Protein AF-A0A2G2LKH0-F1 (afdb_monomer_lite)

Secondary structure (DSSP, 8-state):
----------------PPPPP----------SS---EEEEETEEEEEE-STT-EEEEEEEETT--EEEEEEEE--TTSEEEEEE---SS-SSEEEEEE-

Radius of gyration: 25.56 Å; chains: 1; bounding box: 53×63×68 Å

Sequence (99 aa):
MGLVIFLSLAGTASAQAPAQPNIHKARAAVHKDIPVMMLAMPGRGILLSAPGEITTITIESNNGVDCGSYLARTDDAGLLEVPVARTPNCPSPRIVIHR

Structure (mmCIF, N/CA/C/O backbone):
data_AF-A0A2G2LKH0-F1
#
_entry.id   AF-A0A2G2LKH0-F1
#
loop_
_atom_site.group_PDB
_atom_site.id
_atom_site.type_symbol
_atom_site.label_atom_id
_atom_site.label_alt_id
_atom_site.label_comp_id
_atom_site.label_asym_id
_atom_site.label_entity_id
_atom_site.label_seq_id
_atom_site.pdbx_PDB_ins_code
_atom_site.Cartn_x
_atom_site.Cartn_y
_atom_site.Cartn_z
_atom_site.occupancy
_atom_site.B_iso_or_equiv
_atom_site.auth_seq_id
_atom_site.auth_comp_id
_atom_site.auth_asym_id
_atom_site.auth_atom_id
_atom_site.pdbx_PDB_model_num
ATOM 1 N N . MET A 1 1 ? -36.915 -55.626 -47.984 1.00 41.44 1 MET A N 1
ATOM 2 C CA . MET A 1 1 ? -35.727 -54.744 -48.050 1.00 41.44 1 MET A CA 1
ATOM 3 C C . MET A 1 1 ? -36.186 -53.349 -47.646 1.00 41.44 1 MET A C 1
ATOM 5 O O . MET A 1 1 ? -37.076 -52.855 -48.309 1.00 41.44 1 MET A O 1
ATOM 9 N N . GLY A 1 2 ? -35.761 -52.675 -46.584 1.00 43.34 2 GLY A N 1
ATOM 10 C CA . GLY A 1 2 ? -34.945 -52.988 -45.414 1.00 43.34 2 GLY A CA 1
ATOM 11 C C . GLY A 1 2 ? -35.378 -52.011 -44.304 1.00 43.34 2 GLY A C 1
ATOM 12 O O . GLY A 1 2 ? -35.775 -50.886 -44.595 1.00 43.34 2 GLY A O 1
ATOM 13 N N . LEU A 1 3 ? -35.391 -52.472 -43.054 1.00 43.38 3 LEU A N 1
ATOM 14 C CA . LEU A 1 3 ? -35.808 -51.708 -41.875 1.00 43.38 3 LEU A CA 1
ATOM 15 C C . LEU A 1 3 ? -34.651 -50.793 -41.435 1.00 43.38 3 LEU A C 1
ATOM 17 O O . LEU A 1 3 ? -33.577 -51.294 -41.110 1.00 43.38 3 LEU A O 1
ATOM 21 N N . VAL A 1 4 ? -34.852 -49.473 -41.431 1.00 47.94 4 VAL A N 1
ATOM 22 C CA . VAL A 1 4 ? -33.852 -48.497 -40.959 1.00 47.94 4 VAL A CA 1
ATOM 23 C C . VAL A 1 4 ? -34.131 -48.179 -39.492 1.00 47.94 4 VAL A C 1
ATOM 25 O O . VAL A 1 4 ? -35.152 -47.580 -39.164 1.00 47.94 4 VAL A O 1
ATOM 28 N N . ILE A 1 5 ? -33.226 -48.597 -38.608 1.00 57.38 5 ILE A N 1
ATOM 29 C CA . ILE A 1 5 ? -33.264 -48.284 -37.177 1.00 57.38 5 ILE A CA 1
ATOM 30 C C . ILE A 1 5 ? -32.427 -47.020 -36.959 1.00 57.38 5 ILE A C 1
ATOM 32 O O . ILE A 1 5 ? -31.209 -47.044 -37.125 1.00 57.38 5 ILE A O 1
ATOM 36 N N . PHE A 1 6 ? -33.071 -45.917 -36.579 1.00 51.22 6 PHE A N 1
ATOM 37 C CA . PHE A 1 6 ? -32.385 -44.721 -36.091 1.00 51.22 6 PHE A CA 1
ATOM 38 C C . PHE A 1 6 ? -32.094 -44.888 -34.592 1.00 51.22 6 PHE A C 1
ATOM 40 O O . PHE A 1 6 ? -33.001 -44.790 -33.767 1.00 51.22 6 PHE A O 1
ATOM 47 N N . LEU A 1 7 ? -30.833 -45.154 -34.232 1.00 55.09 7 LEU A N 1
ATOM 48 C CA . LEU A 1 7 ? -30.359 -45.036 -32.850 1.00 55.09 7 LEU A CA 1
ATOM 49 C C . LEU A 1 7 ? -30.007 -43.571 -32.562 1.00 55.09 7 LEU A C 1
ATOM 51 O O . LEU A 1 7 ? -28.976 -43.072 -33.009 1.00 55.09 7 LEU A O 1
ATOM 55 N N . SER A 1 8 ? -30.848 -42.889 -31.788 1.00 55.44 8 SER A N 1
ATOM 56 C CA . SER A 1 8 ? -30.530 -41.575 -31.226 1.00 55.44 8 SER A CA 1
ATOM 57 C C . SER A 1 8 ? -29.576 -41.738 -30.039 1.00 55.44 8 SER A C 1
ATOM 59 O O . SER A 1 8 ? -29.986 -42.186 -28.968 1.00 55.44 8 SER A O 1
ATOM 61 N N . LEU A 1 9 ? -28.301 -41.372 -30.213 1.00 57.69 9 LEU A N 1
ATOM 62 C CA . LEU A 1 9 ? -27.364 -41.204 -29.100 1.00 57.69 9 LEU A CA 1
ATOM 63 C C . LEU A 1 9 ? -27.785 -39.984 -28.268 1.00 57.69 9 LEU A C 1
ATOM 65 O O . LEU A 1 9 ? -27.548 -38.840 -28.654 1.00 57.69 9 LEU A O 1
ATOM 69 N N . ALA A 1 10 ? -28.385 -40.225 -27.105 1.00 52.56 10 ALA A N 1
ATOM 70 C CA . ALA A 1 10 ? -28.550 -39.211 -26.072 1.00 52.56 10 ALA A CA 1
ATOM 71 C C . ALA A 1 10 ? -27.200 -38.998 -25.365 1.00 52.56 10 ALA A C 1
ATOM 73 O O . ALA A 1 10 ? -26.885 -39.650 -24.373 1.00 52.56 10 ALA A O 1
ATOM 74 N N . GLY A 1 11 ? -26.372 -38.109 -25.913 1.00 51.19 11 GLY A N 1
ATOM 75 C CA . GLY A 1 11 ? -25.175 -37.623 -25.236 1.00 51.19 11 GLY A CA 1
ATOM 76 C C . GLY A 1 11 ? -25.566 -36.648 -24.131 1.00 51.19 11 GLY A C 1
ATOM 77 O O . GLY A 1 11 ? -25.875 -35.491 -24.404 1.00 51.19 11 GLY A O 1
ATOM 78 N N . THR A 1 12 ? -25.553 -37.092 -22.876 1.00 55.59 12 THR A N 1
ATOM 79 C CA . THR A 1 12 ? -25.596 -36.187 -21.724 1.00 55.59 12 THR A CA 1
ATOM 80 C C . THR A 1 12 ? -24.247 -35.482 -21.628 1.00 55.59 12 THR A C 1
ATOM 82 O O . THR A 1 12 ? -23.285 -36.026 -21.087 1.00 55.59 12 THR A O 1
ATOM 85 N N . ALA A 1 13 ? -24.159 -34.281 -22.195 1.00 56.44 13 ALA A N 1
ATOM 86 C CA . ALA A 1 13 ? -23.051 -33.376 -21.943 1.00 56.44 13 ALA A CA 1
ATOM 87 C C . ALA A 1 13 ? -23.128 -32.926 -20.478 1.00 56.44 13 ALA A C 1
ATOM 89 O O . ALA A 1 13 ? -23.921 -32.057 -20.118 1.00 56.44 13 ALA A O 1
ATOM 90 N N . SER A 1 14 ? -22.329 -33.556 -19.620 1.00 54.06 14 SER A N 1
ATOM 91 C CA . SER A 1 14 ? -22.111 -33.116 -18.246 1.00 54.06 14 SER A CA 1
ATOM 92 C C . SER A 1 14 ? -21.411 -31.759 -18.292 1.00 54.06 14 SER A C 1
ATOM 94 O O . SER A 1 14 ? -20.196 -31.679 -18.466 1.00 54.06 14 SER A O 1
ATOM 96 N N . ALA A 1 15 ? -22.182 -30.678 -18.197 1.00 54.03 15 ALA A N 1
ATOM 97 C CA . ALA A 1 15 ? -21.642 -29.342 -18.010 1.00 54.03 15 ALA A CA 1
ATOM 98 C C . ALA A 1 15 ? -20.905 -29.312 -16.662 1.00 54.03 15 ALA A C 1
ATOM 100 O O . ALA A 1 15 ? -21.522 -29.301 -15.598 1.00 54.03 15 ALA A O 1
ATOM 101 N N . GLN A 1 16 ? -19.574 -29.363 -16.720 1.00 55.03 16 GLN A N 1
ATOM 102 C CA . GLN A 1 16 ? -18.687 -29.209 -15.574 1.00 55.03 16 GLN A CA 1
ATOM 103 C C . GLN A 1 16 ? -18.953 -27.825 -14.961 1.00 55.03 16 GLN A C 1
ATOM 105 O O . GLN A 1 16 ? -18.635 -26.802 -15.569 1.00 55.03 16 GLN A O 1
ATOM 110 N N . ALA A 1 17 ? -19.595 -27.784 -13.792 1.00 60.50 17 ALA A N 1
ATOM 111 C CA . ALA A 1 17 ? -19.877 -26.534 -13.098 1.00 60.50 17 ALA A CA 1
ATOM 112 C C . ALA A 1 17 ? -18.562 -25.772 -12.822 1.00 60.50 17 ALA A C 1
ATOM 114 O O . ALA A 1 17 ? -17.562 -26.405 -12.465 1.00 60.50 17 ALA A O 1
ATOM 115 N N . PRO A 1 18 ? -18.533 -24.436 -12.986 1.00 61.25 18 PRO A N 1
ATOM 116 C CA . PRO A 1 18 ? -17.340 -23.647 -12.708 1.00 61.25 18 PRO A CA 1
ATOM 117 C C . PRO A 1 18 ? -16.929 -23.833 -11.244 1.00 61.25 18 PRO A C 1
ATOM 119 O O . PRO A 1 18 ? -17.766 -23.771 -10.340 1.00 61.25 18 PRO A O 1
ATOM 122 N N . ALA A 1 19 ? -15.639 -24.088 -11.021 1.00 66.69 19 ALA A N 1
ATOM 123 C CA . ALA A 1 19 ? -15.074 -24.262 -9.689 1.00 66.69 19 ALA A CA 1
ATOM 124 C C . ALA A 1 19 ? -15.429 -23.055 -8.808 1.00 66.69 19 ALA A C 1
ATOM 126 O O . ALA A 1 19 ? -15.187 -21.907 -9.188 1.00 66.69 19 ALA A O 1
ATOM 127 N N . GLN A 1 20 ? -16.029 -23.313 -7.644 1.00 63.75 20 GLN A N 1
ATOM 128 C CA . GLN A 1 20 ? -16.355 -22.256 -6.692 1.00 63.75 20 GLN A CA 1
ATOM 129 C C . GLN A 1 20 ? -15.073 -21.522 -6.265 1.00 63.75 20 GLN A C 1
ATOM 131 O O . GLN A 1 20 ? -14.055 -22.173 -6.013 1.00 63.75 20 GLN A O 1
ATOM 136 N N . PRO A 1 21 ? -15.095 -20.180 -6.164 1.00 54.12 21 PRO A N 1
ATOM 137 C CA . PRO A 1 21 ? -13.951 -19.433 -5.665 1.00 54.12 21 PRO A CA 1
ATOM 138 C C . PRO A 1 21 ? -13.655 -19.860 -4.223 1.00 54.12 21 PRO A C 1
ATOM 140 O O . PRO A 1 21 ? -14.530 -19.810 -3.358 1.00 54.12 21 PRO A O 1
ATOM 143 N N . ASN A 1 22 ? -12.415 -20.274 -3.957 1.00 62.97 22 ASN A N 1
ATOM 144 C CA . ASN A 1 22 ? -11.946 -20.540 -2.599 1.00 62.97 22 ASN A CA 1
ATOM 145 C C . ASN A 1 22 ? -11.826 -19.209 -1.842 1.00 62.97 22 ASN A C 1
ATOM 147 O O . ASN A 1 22 ? -10.842 -18.483 -1.976 1.00 62.97 22 ASN A O 1
ATOM 151 N N . ILE A 1 23 ? -12.855 -18.868 -1.065 1.00 55.16 23 ILE A N 1
ATOM 152 C CA . ILE A 1 23 ? -12.861 -17.679 -0.208 1.00 55.16 23 ILE A CA 1
ATOM 153 C C . ILE A 1 23 ? -12.261 -18.063 1.146 1.00 55.16 23 ILE A C 1
ATOM 155 O O . ILE A 1 23 ? -12.938 -18.624 2.009 1.00 55.16 23 ILE A O 1
ATOM 159 N N . HIS A 1 24 ? -10.990 -17.727 1.354 1.00 52.25 24 HIS A N 1
ATOM 160 C CA . HIS A 1 24 ? -10.343 -17.855 2.657 1.00 52.25 24 HIS A CA 1
ATOM 161 C C . HIS A 1 24 ? -10.738 -16.666 3.541 1.00 52.25 24 HIS A C 1
ATOM 163 O O . HIS A 1 24 ? -10.266 -15.548 3.349 1.00 52.25 24 HIS A O 1
ATOM 169 N N . LYS A 1 25 ? -11.628 -16.892 4.513 1.00 43.59 25 LYS A N 1
ATOM 170 C CA . LYS A 1 25 ? -11.986 -15.881 5.517 1.00 43.59 25 LYS A CA 1
ATOM 171 C C . LYS A 1 25 ? -11.004 -15.959 6.685 1.00 43.59 25 LYS A C 1
ATOM 173 O O . LYS A 1 25 ? -11.130 -16.836 7.535 1.00 43.59 25 LYS A O 1
ATOM 178 N N . ALA A 1 26 ? -10.039 -15.047 6.731 1.00 45.53 26 ALA A N 1
ATOM 179 C CA . ALA A 1 26 ? -9.201 -14.853 7.909 1.00 45.53 26 ALA A CA 1
ATOM 180 C C . ALA A 1 26 ? -9.947 -13.974 8.927 1.00 45.53 26 ALA A C 1
ATOM 182 O O . ALA A 1 26 ? -10.448 -12.906 8.582 1.00 45.53 26 ALA A O 1
ATOM 183 N N . ARG A 1 27 ? -10.041 -14.425 10.181 1.00 42.59 27 ARG A N 1
ATOM 184 C CA . ARG A 1 27 ? -10.531 -13.621 11.310 1.00 42.59 27 ARG A CA 1
ATOM 185 C C . ARG A 1 27 ? -9.370 -13.449 12.281 1.00 42.59 27 ARG A C 1
ATOM 187 O O . ARG A 1 27 ? -8.956 -14.423 12.901 1.00 42.59 27 ARG A O 1
ATOM 194 N N . ALA A 1 28 ? -8.847 -12.233 12.393 1.00 48.69 28 ALA A N 1
ATOM 195 C CA . ALA A 1 28 ? -7.837 -11.878 13.384 1.00 48.69 28 ALA A CA 1
ATOM 196 C C . ALA A 1 28 ? -8.462 -10.926 14.410 1.00 48.69 28 ALA A C 1
ATOM 198 O O . ALA A 1 28 ? -9.145 -9.974 14.038 1.00 48.69 28 ALA A O 1
ATOM 199 N N . ALA A 1 29 ? -8.263 -11.202 15.700 1.00 47.81 29 ALA A N 1
ATOM 200 C CA . ALA A 1 29 ? -8.555 -10.245 16.761 1.00 47.81 29 ALA A CA 1
ATOM 201 C C . ALA A 1 29 ? -7.394 -9.241 16.832 1.00 47.81 29 ALA A C 1
ATOM 203 O O . ALA A 1 29 ? -6.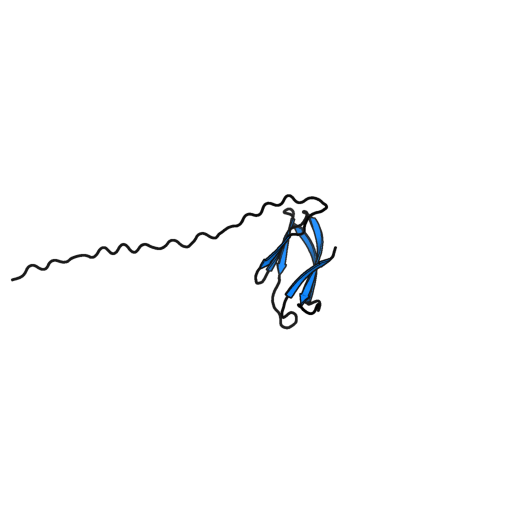235 -9.629 16.954 1.00 47.81 29 ALA A O 1
ATOM 204 N N . VAL A 1 30 ? -7.717 -7.959 16.697 1.00 48.28 30 VAL A N 1
ATOM 205 C CA . VAL A 1 30 ? -6.776 -6.862 16.446 1.00 48.28 30 VAL A CA 1
ATOM 206 C C . VAL A 1 30 ? -6.669 -6.032 17.741 1.00 48.28 30 VAL A C 1
ATOM 208 O O . VAL A 1 30 ? -7.583 -5.292 18.092 1.00 48.28 30 VAL A O 1
ATOM 211 N N . HIS A 1 31 ? -5.591 -6.224 18.515 1.00 48.06 31 HIS A N 1
ATOM 212 C CA . HIS A 1 31 ? -5.277 -5.533 19.788 1.00 48.06 31 HIS A CA 1
ATOM 213 C C . HIS A 1 31 ? -4.169 -4.500 19.628 1.00 48.06 31 HIS A C 1
ATOM 215 O O . HIS A 1 31 ? -3.257 -4.828 18.908 1.00 48.06 31 HIS A O 1
ATOM 221 N N . LYS A 1 32 ? -4.175 -3.360 20.348 1.00 46.94 32 LYS A N 1
ATOM 222 C CA . LYS A 1 32 ? -3.267 -2.176 20.238 1.00 46.94 32 LYS A CA 1
ATOM 223 C C . LYS A 1 32 ? -1.752 -2.442 20.021 1.00 46.94 32 LYS A C 1
ATOM 225 O O . 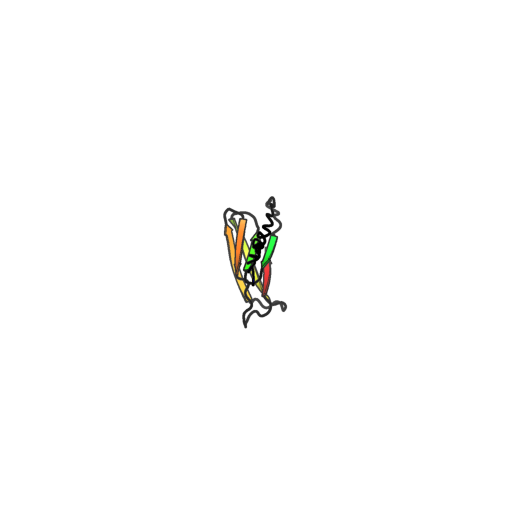LYS A 1 32 ? -1.079 -1.584 19.465 1.00 46.94 32 LYS A O 1
ATOM 230 N N . ASP A 1 33 ? -1.267 -3.640 20.335 1.00 55.41 33 ASP A N 1
ATOM 231 C CA . ASP A 1 33 ? 0.006 -4.232 19.889 1.00 55.41 33 ASP A CA 1
ATOM 232 C C . ASP A 1 33 ? -0.114 -4.967 18.519 1.00 55.41 33 ASP A C 1
ATOM 234 O O . ASP A 1 33 ? 0.497 -6.016 18.304 1.00 55.41 33 ASP A O 1
ATOM 238 N N . ILE A 1 34 ? -0.962 -4.472 17.597 1.00 55.75 34 ILE A N 1
ATOM 239 C CA . ILE A 1 34 ? -1.586 -5.296 16.538 1.00 55.75 34 ILE A CA 1
ATOM 240 C C . ILE A 1 34 ? -0.504 -5.760 15.556 1.00 55.75 34 ILE A C 1
ATOM 242 O O . ILE A 1 34 ? 0.228 -4.907 15.032 1.00 55.75 34 ILE A O 1
ATOM 246 N N . PRO A 1 35 ? -0.442 -7.058 15.201 1.00 57.69 35 PRO A N 1
ATOM 247 C CA . PRO A 1 35 ? 0.292 -7.495 14.021 1.00 57.69 35 PRO A CA 1
ATOM 248 C C . PRO A 1 35 ? -0.311 -6.849 12.769 1.00 57.69 35 PRO A C 1
ATOM 250 O O . PRO A 1 35 ? -1.438 -7.163 12.389 1.00 57.69 35 PRO A O 1
ATOM 253 N N . VAL A 1 36 ? 0.439 -5.969 12.103 1.00 68.56 36 VAL A N 1
ATOM 254 C CA . VAL A 1 36 ? 0.044 -5.548 10.758 1.00 68.56 36 VAL A CA 1
ATOM 255 C C . VAL A 1 36 ? 0.175 -6.762 9.858 1.00 68.56 36 VAL A C 1
ATOM 257 O O . VAL A 1 36 ? 1.274 -7.271 9.638 1.00 68.56 36 VAL A O 1
ATOM 260 N N . MET A 1 37 ? -0.959 -7.250 9.370 1.00 71.81 37 MET A N 1
ATOM 261 C CA . MET A 1 37 ? -0.966 -8.326 8.396 1.00 71.81 37 MET A CA 1
ATOM 262 C C . MET A 1 37 ? -1.020 -7.708 7.010 1.00 71.81 37 MET A C 1
ATOM 264 O O . MET A 1 37 ? -1.890 -6.893 6.708 1.00 71.81 37 MET A O 1
ATOM 268 N N . MET A 1 38 ? -0.074 -8.113 6.171 1.00 75.12 38 MET A N 1
ATOM 269 C CA . MET A 1 38 ? 0.001 -7.669 4.795 1.00 75.12 38 MET A CA 1
ATOM 270 C C . MET A 1 38 ? -0.200 -8.846 3.857 1.00 75.12 38 MET A C 1
ATOM 272 O O . MET A 1 38 ? 0.522 -9.840 3.930 1.00 75.12 38 MET A O 1
ATOM 276 N N . LEU A 1 39 ? -1.168 -8.718 2.957 1.00 76.44 39 LEU A N 1
ATOM 277 C CA . LEU A 1 39 ? -1.349 -9.637 1.845 1.00 76.44 39 LEU A CA 1
ATOM 278 C C . LEU A 1 39 ? -0.953 -8.919 0.562 1.00 76.44 39 LEU A C 1
ATOM 280 O O . LEU A 1 39 ? -1.621 -7.980 0.135 1.00 76.44 39 LEU A O 1
ATOM 284 N N . ALA A 1 40 ? 0.131 -9.369 -0.061 1.00 71.50 40 ALA A N 1
ATOM 285 C CA . ALA A 1 40 ? 0.537 -8.893 -1.374 1.00 71.50 40 ALA A CA 1
ATOM 286 C C . ALA A 1 40 ? -0.122 -9.754 -2.459 1.00 71.50 40 ALA A C 1
ATOM 288 O O . ALA A 1 40 ? 0.078 -10.967 -2.515 1.00 71.50 40 ALA A O 1
ATOM 289 N N . MET A 1 41 ? -0.898 -9.118 -3.330 1.00 74.44 41 MET A N 1
ATOM 290 C CA . MET A 1 41 ? -1.457 -9.713 -4.539 1.00 74.44 41 MET A CA 1
ATOM 291 C C . MET A 1 41 ? -0.907 -8.981 -5.771 1.00 74.44 41 MET A C 1
ATOM 293 O O . MET A 1 41 ? -0.499 -7.821 -5.680 1.00 74.44 41 MET A O 1
ATOM 297 N N . PRO A 1 42 ? -0.901 -9.608 -6.959 1.00 75.56 42 PRO A N 1
ATOM 298 C CA . PRO A 1 42 ? -0.541 -8.902 -8.182 1.00 75.56 42 PRO A CA 1
ATOM 299 C C . PRO A 1 42 ? -1.405 -7.642 -8.367 1.00 75.56 42 PRO A C 1
ATOM 301 O O . PRO A 1 42 ? -2.631 -7.729 -8.445 1.00 75.56 42 PRO A O 1
ATOM 304 N N . GLY A 1 43 ? -0.767 -6.469 -8.413 1.00 78.88 43 GLY A N 1
ATOM 305 C CA . GLY A 1 43 ? -1.429 -5.175 -8.609 1.00 78.88 43 GLY A CA 1
ATOM 306 C C . GLY A 1 43 ? -1.914 -4.474 -7.334 1.00 78.88 43 GLY A C 1
ATOM 307 O O . GLY A 1 43 ? -2.206 -3.280 -7.394 1.00 78.88 43 GLY A O 1
ATOM 308 N N . ARG A 1 44 ? -1.992 -5.161 -6.185 1.00 85.00 44 ARG A N 1
ATOM 309 C CA . ARG A 1 44 ? -2.535 -4.587 -4.941 1.00 85.00 44 ARG A CA 1
ATOM 310 C C . ARG A 1 44 ? -1.941 -5.229 -3.683 1.00 85.00 44 ARG A C 1
ATOM 312 O O . ARG A 1 44 ? -1.752 -6.439 -3.621 1.00 85.00 44 ARG A O 1
ATOM 319 N N . GLY A 1 45 ? -1.711 -4.437 -2.650 1.00 85.50 45 GLY A N 1
ATOM 320 C CA . GLY A 1 45 ? -1.439 -4.888 -1.291 1.00 85.50 45 GLY A CA 1
ATOM 321 C C . GLY A 1 45 ? -2.640 -4.599 -0.403 1.00 85.50 45 GLY A C 1
ATOM 322 O O . GLY A 1 45 ? -3.249 -3.541 -0.517 1.00 85.50 45 GLY A O 1
ATOM 323 N N . ILE A 1 46 ? -2.986 -5.527 0.479 1.00 85.44 46 ILE A N 1
ATOM 324 C CA . ILE A 1 46 ? -3.979 -5.301 1.528 1.00 85.44 46 ILE A CA 1
ATOM 325 C C . ILE A 1 46 ? -3.241 -5.247 2.855 1.00 85.44 46 ILE A C 1
ATOM 327 O O . ILE A 1 46 ? -2.505 -6.176 3.192 1.00 85.44 46 ILE A O 1
ATOM 331 N N . LEU A 1 47 ? -3.453 -4.166 3.592 1.00 85.62 47 LEU A N 1
ATOM 332 C CA . LEU A 1 47 ? -2.961 -3.955 4.940 1.00 85.62 47 LEU A CA 1
ATOM 333 C C . LEU A 1 47 ? -4.131 -4.064 5.919 1.00 85.62 47 LEU A C 1
ATOM 335 O O . LEU A 1 47 ? -5.175 -3.443 5.728 1.00 85.62 47 LEU A O 1
ATOM 339 N N . LEU A 1 48 ? -3.946 -4.882 6.949 1.00 84.44 48 LEU A N 1
ATOM 340 C CA . LEU A 1 48 ? -4.887 -5.087 8.045 1.00 84.44 48 LEU A CA 1
ATOM 341 C C . LEU A 1 48 ? -4.235 -4.579 9.336 1.00 84.44 48 LEU A C 1
ATOM 343 O O . LEU A 1 48 ? -3.195 -5.107 9.741 1.00 84.44 48 LEU A O 1
ATOM 347 N N . SER A 1 49 ? -4.830 -3.570 9.970 1.00 84.56 49 SER A N 1
ATOM 348 C CA . SER A 1 49 ? -4.369 -2.971 11.232 1.00 84.56 49 SER A CA 1
ATOM 349 C C . SER A 1 49 ? -5.558 -2.533 12.106 1.00 84.56 49 SER A C 1
ATOM 351 O O . SER A 1 49 ? -6.692 -2.941 11.847 1.00 84.56 49 SER A O 1
ATOM 353 N N . ALA A 1 50 ? -5.342 -1.767 13.185 1.00 85.25 50 ALA A N 1
ATOM 354 C CA . ALA A 1 50 ? -6.473 -1.268 13.971 1.00 85.25 50 ALA A CA 1
ATOM 355 C C . ALA A 1 50 ? -7.347 -0.304 13.153 1.00 85.25 50 ALA A C 1
ATOM 357 O O . ALA A 1 50 ? -6.805 0.478 12.372 1.00 85.25 50 ALA A O 1
ATOM 358 N N . PRO A 1 51 ? -8.680 -0.309 13.353 1.00 87.12 51 PRO A N 1
ATOM 359 C CA . PRO A 1 51 ? -9.569 0.691 12.770 1.00 87.12 51 PRO A CA 1
ATOM 360 C C . PRO A 1 51 ? -9.123 2.122 13.088 1.00 87.12 51 PRO A C 1
ATOM 362 O O . PRO A 1 51 ? -8.860 2.454 14.247 1.00 87.12 51 PRO A O 1
ATOM 365 N N . GLY A 1 52 ? -9.037 2.969 12.060 1.00 85.81 52 GLY A N 1
ATOM 366 C CA . GLY A 1 52 ? -8.627 4.370 12.191 1.00 85.81 52 GLY A CA 1
ATOM 367 C C . GLY A 1 52 ? -7.140 4.600 12.495 1.00 85.81 52 GLY A C 1
ATOM 368 O O . GLY A 1 52 ? -6.749 5.743 12.757 1.00 85.81 52 GLY A O 1
ATOM 369 N N . GLU A 1 53 ? -6.307 3.557 12.461 1.00 86.06 53 GLU A N 1
ATOM 370 C CA . GLU A 1 53 ? -4.857 3.667 12.627 1.00 86.06 53 GLU A CA 1
ATOM 371 C C . GLU A 1 53 ? -4.240 4.399 11.431 1.00 86.06 53 GLU A C 1
ATOM 373 O O . GLU A 1 53 ? -4.596 4.159 10.278 1.00 86.06 53 GLU A O 1
ATOM 378 N N . ILE A 1 54 ? -3.320 5.323 11.715 1.00 85.69 54 ILE A N 1
ATOM 379 C CA . ILE A 1 54 ? -2.551 6.029 10.690 1.00 85.69 54 ILE A CA 1
ATOM 380 C C . ILE A 1 54 ? -1.214 5.314 10.547 1.00 85.69 54 ILE A C 1
ATOM 382 O O . ILE A 1 54 ? -0.526 5.074 11.536 1.00 85.69 54 ILE A O 1
ATOM 386 N N . THR A 1 55 ? -0.834 4.987 9.319 1.00 83.00 55 THR A N 1
ATOM 387 C CA . THR A 1 55 ? 0.407 4.276 9.023 1.00 83.00 55 THR A CA 1
ATOM 388 C C . THR A 1 55 ? 1.086 4.888 7.807 1.00 83.00 55 THR A C 1
ATOM 390 O O . THR A 1 55 ? 0.432 5.243 6.823 1.00 83.00 55 THR A O 1
ATOM 393 N N . THR A 1 56 ? 2.412 5.007 7.877 1.00 86.75 56 THR A N 1
ATOM 394 C CA . THR A 1 56 ? 3.238 5.374 6.727 1.00 86.75 56 THR A CA 1
ATOM 395 C C . THR A 1 56 ? 3.627 4.111 5.989 1.00 86.75 56 THR A C 1
ATOM 397 O O . THR A 1 56 ? 4.213 3.189 6.563 1.00 86.75 56 THR A O 1
ATOM 400 N N . ILE A 1 57 ? 3.290 4.072 4.709 1.00 87.06 57 ILE A N 1
ATOM 401 C CA . ILE A 1 57 ? 3.559 2.929 3.857 1.00 87.06 57 ILE A CA 1
ATOM 402 C C . ILE A 1 57 ? 4.445 3.406 2.723 1.00 87.06 57 ILE A C 1
ATOM 404 O O . ILE A 1 57 ? 4.097 4.336 1.995 1.00 87.06 57 ILE A O 1
ATOM 408 N N . THR A 1 58 ? 5.580 2.740 2.591 1.00 88.62 58 THR A N 1
ATOM 409 C CA . THR A 1 58 ? 6.586 3.017 1.577 1.00 88.62 58 THR A CA 1
ATOM 410 C C . THR A 1 58 ? 6.608 1.849 0.610 1.00 88.62 58 THR A C 1
ATOM 412 O O . THR A 1 58 ? 6.712 0.690 1.011 1.00 88.62 58 THR A O 1
ATOM 415 N N . ILE A 1 59 ? 6.487 2.129 -0.679 1.00 87.75 59 ILE A N 1
ATOM 416 C CA . ILE A 1 59 ? 6.723 1.149 -1.729 1.00 87.75 59 ILE A CA 1
ATOM 417 C C . ILE A 1 59 ? 8.170 1.316 -2.135 1.00 87.75 59 ILE A C 1
ATOM 419 O O . ILE A 1 59 ? 8.552 2.352 -2.660 1.00 87.75 59 ILE A O 1
ATOM 423 N N . GLU A 1 60 ? 8.971 0.287 -1.933 1.00 88.88 60 GLU A N 1
ATOM 424 C CA . GLU A 1 60 ? 10.368 0.280 -2.336 1.00 88.88 60 GLU A CA 1
ATOM 425 C C . GLU A 1 60 ? 10.588 -0.714 -3.468 1.00 88.88 60 GLU A C 1
ATOM 427 O O . GLU A 1 60 ? 9.817 -1.646 -3.680 1.00 88.88 60 GLU A O 1
ATOM 432 N N . SER A 1 61 ? 11.691 -0.563 -4.178 1.00 87.50 61 SER A N 1
ATOM 433 C CA . SER A 1 61 ? 12.241 -1.628 -5.009 1.00 87.50 61 SER A CA 1
ATOM 434 C C . SER A 1 61 ? 13.062 -2.613 -4.166 1.00 87.50 61 SER A C 1
ATOM 436 O O . SER A 1 61 ? 13.470 -2.317 -3.042 1.00 87.50 61 SER A O 1
ATOM 438 N N . ASN A 1 62 ? 13.388 -3.786 -4.714 1.00 84.38 62 ASN A N 1
ATOM 439 C CA . ASN A 1 62 ? 14.261 -4.760 -4.036 1.00 84.38 62 ASN A CA 1
ATOM 440 C C . ASN A 1 62 ? 15.626 -4.182 -3.613 1.00 84.38 62 ASN A C 1
ATOM 442 O O . ASN A 1 62 ? 16.211 -4.639 -2.633 1.00 84.38 62 ASN A O 1
ATOM 446 N N . ASN A 1 63 ? 16.117 -3.178 -4.336 1.00 84.75 63 ASN A N 1
ATOM 447 C CA . ASN A 1 63 ? 17.349 -2.440 -4.073 1.00 84.75 63 ASN A CA 1
ATOM 448 C C . ASN A 1 63 ? 17.172 -1.272 -3.081 1.00 84.75 63 ASN A C 1
ATOM 450 O O . ASN A 1 63 ? 18.106 -0.499 -2.898 1.00 84.75 63 ASN A O 1
ATOM 454 N N . GLY A 1 64 ? 16.007 -1.144 -2.435 1.00 83.88 64 GLY A N 1
ATOM 455 C CA . GLY A 1 64 ? 15.735 -0.132 -1.409 1.00 83.88 64 GLY A CA 1
ATOM 456 C C . GLY A 1 64 ? 15.492 1.277 -1.949 1.00 83.88 64 GLY A C 1
ATOM 457 O O . GLY A 1 64 ? 15.463 2.225 -1.175 1.00 83.88 64 GLY A O 1
ATOM 458 N N . VAL A 1 65 ? 15.331 1.440 -3.266 1.00 87.06 65 VAL A N 1
ATOM 459 C CA . VAL A 1 65 ? 14.916 2.730 -3.841 1.00 87.06 65 VAL A CA 1
ATOM 460 C C . VAL A 1 65 ? 13.440 2.937 -3.535 1.00 87.06 65 VAL A C 1
ATOM 462 O O . VAL A 1 65 ? 12.640 2.073 -3.898 1.00 87.06 65 VAL A O 1
ATOM 465 N N . ASP A 1 66 ? 13.102 4.066 -2.910 1.00 88.44 66 ASP A N 1
ATOM 466 C CA . ASP A 1 66 ? 11.722 4.494 -2.676 1.00 88.44 66 ASP A CA 1
ATOM 467 C C . ASP A 1 66 ? 11.031 4.778 -4.018 1.00 88.44 66 ASP A C 1
ATOM 469 O O . ASP A 1 66 ? 11.450 5.628 -4.806 1.00 88.44 66 ASP A O 1
ATOM 473 N N . CYS A 1 67 ? 9.983 4.012 -4.288 1.00 86.38 67 CYS A N 1
ATOM 474 C CA . CYS A 1 67 ? 9.115 4.148 -5.444 1.00 86.38 67 CYS A CA 1
ATOM 475 C C . CYS A 1 67 ? 7.906 5.051 -5.166 1.00 86.38 67 CYS A C 1
ATOM 477 O O . CYS A 1 67 ? 7.242 5.484 -6.110 1.00 86.38 67 CYS A O 1
ATOM 479 N N . GLY A 1 68 ? 7.595 5.299 -3.895 1.00 8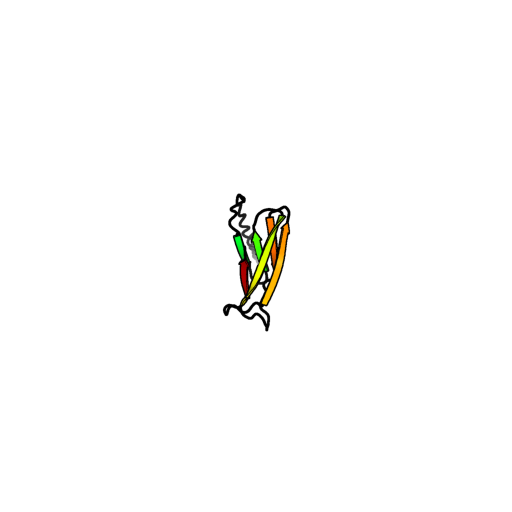6.31 68 GLY A N 1
ATOM 480 C CA . GLY A 1 68 ? 6.503 6.138 -3.439 1.00 86.31 68 GLY A CA 1
ATOM 481 C C . GLY A 1 68 ? 6.134 5.849 -1.988 1.00 86.31 68 GLY A C 1
ATOM 482 O O . GLY A 1 68 ? 5.973 4.698 -1.592 1.00 86.31 68 GLY A O 1
ATOM 483 N N . SER A 1 69 ? 5.892 6.914 -1.230 1.00 87.62 69 SER A N 1
ATOM 484 C CA . SER A 1 69 ? 5.428 6.853 0.154 1.00 87.62 69 SER A CA 1
ATOM 485 C C . SER A 1 69 ? 4.057 7.512 0.286 1.00 87.62 69 SER A C 1
ATOM 487 O O . SER A 1 69 ? 3.813 8.572 -0.294 1.00 87.62 69 SER A O 1
ATOM 489 N N . TYR A 1 70 ? 3.159 6.918 1.066 1.00 84.44 70 TYR A N 1
ATOM 490 C CA . TYR A 1 70 ? 1.867 7.518 1.398 1.00 84.44 70 TYR A CA 1
ATOM 491 C C . TYR A 1 70 ? 1.519 7.283 2.862 1.00 84.44 70 TYR A C 1
ATOM 493 O O . TYR A 1 70 ? 1.714 6.208 3.432 1.00 84.44 70 TYR A O 1
ATOM 501 N N . LEU A 1 71 ? 0.977 8.338 3.463 1.00 86.69 71 LEU A N 1
ATOM 502 C CA . LEU A 1 71 ? 0.352 8.287 4.769 1.00 86.69 71 LEU A CA 1
ATOM 503 C C . LEU A 1 71 ? -1.102 7.877 4.564 1.00 86.69 71 LEU A C 1
ATOM 505 O O . LEU A 1 71 ? -1.860 8.585 3.899 1.00 86.69 71 LEU A O 1
ATOM 509 N N . ALA A 1 72 ? -1.484 6.738 5.119 1.00 84.56 72 ALA A N 1
ATOM 510 C CA . ALA A 1 72 ? -2.827 6.213 4.975 1.00 84.56 72 ALA A CA 1
ATOM 511 C C . ALA A 1 72 ? -3.453 5.953 6.340 1.00 84.56 72 ALA A C 1
ATOM 513 O O . ALA A 1 72 ? -2.766 5.647 7.314 1.00 84.56 72 ALA A O 1
ATOM 514 N N . ARG A 1 73 ? -4.775 6.094 6.395 1.00 87.44 73 ARG A N 1
ATOM 515 C CA . ARG A 1 73 ? -5.584 5.715 7.546 1.00 87.44 73 ARG A CA 1
ATOM 516 C C . ARG A 1 73 ? -6.428 4.509 7.155 1.00 87.44 73 ARG A C 1
ATOM 518 O O . ARG A 1 73 ? -7.051 4.543 6.096 1.00 87.44 73 ARG A O 1
ATOM 525 N N . THR A 1 74 ? -6.440 3.472 7.982 1.00 86.44 74 THR A N 1
ATOM 526 C CA . THR A 1 74 ? -7.342 2.331 7.793 1.00 86.44 74 THR A CA 1
ATOM 527 C C . THR A 1 74 ? -8.797 2.724 8.005 1.00 86.44 74 THR A C 1
ATOM 529 O O . THR A 1 74 ? -9.115 3.640 8.770 1.00 86.44 74 THR A O 1
ATOM 532 N N . ASP A 1 75 ? -9.687 2.020 7.313 1.00 87.94 75 ASP A N 1
ATOM 533 C CA . ASP A 1 75 ? -11.127 2.191 7.466 1.00 87.94 7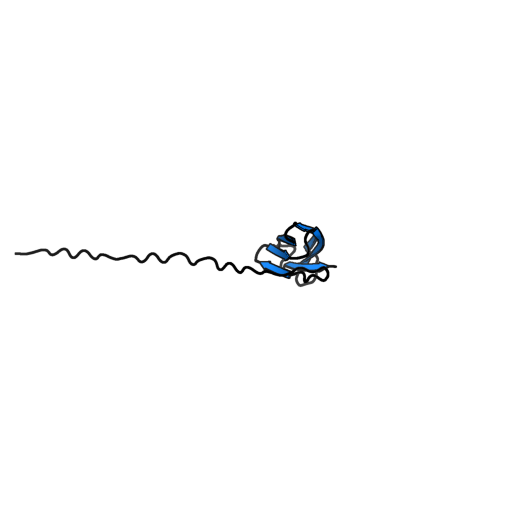5 ASP A CA 1
ATOM 534 C C . ASP A 1 75 ? -11.644 1.661 8.821 1.00 87.94 75 ASP A C 1
ATOM 536 O O . ASP A 1 75 ? -10.889 1.178 9.673 1.00 87.94 75 ASP A O 1
ATOM 540 N N . ASP A 1 76 ? -12.960 1.735 9.023 1.00 88.38 76 ASP A N 1
ATOM 541 C CA . ASP A 1 76 ? -13.624 1.251 10.240 1.00 88.38 76 ASP A CA 1
ATOM 542 C C . ASP A 1 76 ? -13.526 -0.278 10.417 1.00 88.38 76 ASP A C 1
ATOM 544 O O . ASP A 1 76 ? -13.742 -0.795 11.515 1.00 88.38 76 ASP A O 1
ATOM 548 N N . ALA A 1 77 ? -13.181 -1.015 9.355 1.00 85.69 77 ALA A N 1
ATOM 549 C CA . ALA A 1 77 ? -12.896 -2.446 9.396 1.00 85.69 77 ALA A CA 1
ATOM 550 C C . ALA A 1 77 ? -11.409 -2.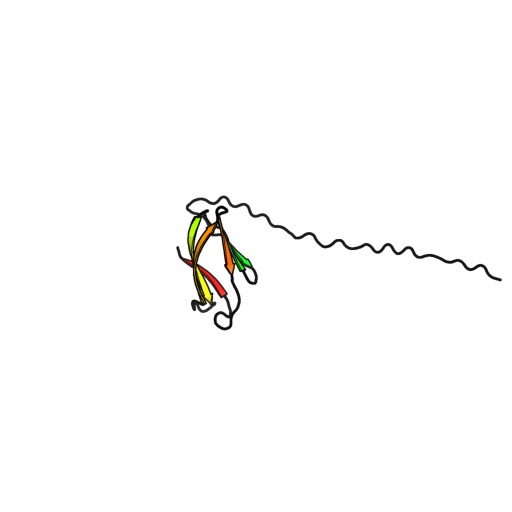749 9.670 1.00 85.69 77 ALA A C 1
ATOM 552 O O . ALA A 1 77 ? -11.044 -3.920 9.800 1.00 85.69 77 ALA A O 1
ATOM 553 N N . GLY A 1 78 ? -10.558 -1.723 9.790 1.00 85.44 78 GLY A N 1
ATOM 554 C CA . GLY A 1 78 ? -9.117 -1.879 9.969 1.00 85.44 78 GLY A CA 1
ATOM 555 C C . GLY A 1 78 ? -8.397 -2.283 8.685 1.00 85.44 78 GLY A C 1
ATOM 556 O O . GLY A 1 78 ? -7.334 -2.896 8.749 1.00 85.44 78 GLY A O 1
ATOM 557 N N . LEU A 1 79 ? -8.975 -1.984 7.521 1.00 87.31 79 LEU A N 1
ATOM 558 C CA . LEU A 1 79 ? -8.469 -2.402 6.222 1.00 87.31 79 LEU A CA 1
ATOM 559 C C . LEU A 1 79 ? -7.986 -1.201 5.407 1.00 87.31 79 LEU A C 1
ATOM 561 O O . LEU A 1 79 ? -8.542 -0.103 5.456 1.00 87.31 79 LEU A O 1
ATOM 565 N N . LEU A 1 80 ? -6.919 -1.422 4.649 1.00 87.25 80 LEU A N 1
ATOM 566 C CA . LEU A 1 80 ? -6.400 -0.474 3.680 1.00 87.25 80 LEU A CA 1
ATOM 567 C C . LEU A 1 80 ? -5.912 -1.224 2.447 1.00 87.25 80 LEU A C 1
ATOM 569 O O . LEU A 1 80 ? -5.063 -2.112 2.534 1.00 87.25 80 LEU A O 1
ATOM 573 N N . GLU A 1 81 ? -6.419 -0.828 1.286 1.00 87.88 81 GLU A N 1
ATOM 574 C CA . GLU A 1 81 ? -5.905 -1.288 0.005 1.00 87.88 81 GLU A CA 1
ATOM 575 C C . GLU A 1 81 ? -4.879 -0.295 -0.534 1.00 87.88 81 GLU A C 1
ATOM 577 O O . GLU A 1 81 ? -5.069 0.921 -0.533 1.00 87.88 81 GLU A O 1
ATOM 582 N N . VAL A 1 82 ? -3.775 -0.846 -1.008 1.00 85.19 82 VAL A N 1
ATOM 583 C CA . VAL A 1 82 ? -2.639 -0.129 -1.550 1.00 85.19 82 VAL A CA 1
ATOM 584 C C . VAL A 1 82 ? -2.416 -0.599 -2.982 1.00 85.19 82 VAL A C 1
ATOM 586 O O . VAL A 1 82 ? -2.264 -1.802 -3.198 1.00 85.19 82 VAL A O 1
ATOM 589 N N . PRO A 1 83 ? -2.306 0.292 -3.976 1.00 82.12 83 PRO A N 1
ATOM 590 C CA . PRO A 1 83 ? -1.892 -0.117 -5.309 1.00 82.12 83 PRO A CA 1
ATOM 591 C C . PRO A 1 83 ? -0.410 -0.517 -5.303 1.00 82.12 83 PRO A C 1
ATOM 593 O O . PRO A 1 83 ? 0.458 0.277 -4.954 1.00 82.12 83 PRO A O 1
ATOM 596 N N . VAL A 1 84 ? -0.109 -1.746 -5.728 1.00 83.88 84 VAL A N 1
ATOM 597 C CA . VAL A 1 84 ? 1.269 -2.248 -5.856 1.00 83.88 84 VAL A CA 1
ATOM 598 C C . VAL A 1 84 ? 1.459 -2.737 -7.278 1.00 83.88 84 VAL A C 1
ATOM 600 O O . VAL A 1 84 ? 1.173 -3.888 -7.609 1.00 83.88 84 VAL A O 1
ATOM 603 N N . ALA A 1 85 ? 1.913 -1.836 -8.142 1.00 83.00 85 ALA A N 1
ATOM 604 C CA . ALA A 1 85 ? 2.119 -2.121 -9.551 1.00 83.00 85 ALA A CA 1
ATOM 605 C C . ALA A 1 85 ? 3.596 -2.011 -9.920 1.00 83.00 85 ALA A C 1
ATOM 607 O O . ALA A 1 85 ? 4.314 -1.123 -9.462 1.00 83.00 85 ALA A O 1
ATOM 608 N N . ARG A 1 86 ? 4.037 -2.912 -10.800 1.00 86.44 86 ARG A N 1
ATOM 609 C CA . ARG A 1 86 ? 5.346 -2.816 -11.440 1.00 86.44 86 ARG A CA 1
ATOM 610 C C . ARG A 1 86 ? 5.332 -1.640 -12.413 1.00 86.44 86 ARG A C 1
ATOM 612 O O . ARG A 1 86 ? 4.503 -1.608 -13.319 1.00 86.44 86 ARG A O 1
ATOM 619 N N . THR A 1 87 ? 6.261 -0.706 -12.253 1.00 83.75 87 THR A N 1
ATOM 620 C CA . THR A 1 87 ? 6.426 0.454 -13.143 1.00 83.75 87 THR A CA 1
ATOM 621 C C . THR A 1 87 ? 7.865 0.518 -13.664 1.00 83.75 87 THR A C 1
ATOM 623 O O . THR A 1 87 ? 8.736 -0.162 -13.115 1.00 83.75 87 THR A O 1
ATOM 626 N N . PRO A 1 88 ? 8.167 1.327 -14.699 1.00 85.81 88 PRO A N 1
ATOM 627 C CA . PRO A 1 88 ? 9.549 1.533 -15.143 1.00 85.81 88 PRO A CA 1
ATOM 628 C C . PRO A 1 88 ? 10.473 2.036 -14.024 1.00 85.81 88 PRO A C 1
ATOM 630 O O . PRO A 1 88 ? 11.636 1.651 -13.969 1.00 85.81 88 PRO A O 1
ATOM 633 N N . ASN A 1 89 ? 9.930 2.838 -13.103 1.00 80.94 89 ASN A N 1
ATOM 634 C CA . ASN A 1 89 ? 10.660 3.391 -11.960 1.00 80.94 89 ASN A CA 1
ATOM 635 C C . ASN A 1 89 ? 10.680 2.441 -10.750 1.00 80.94 89 ASN A C 1
ATOM 637 O O . ASN A 1 89 ? 11.508 2.600 -9.862 1.00 80.94 89 ASN A O 1
ATOM 641 N N . CYS A 1 90 ? 9.788 1.446 -10.718 1.00 85.19 90 CYS A N 1
ATOM 642 C CA . CYS A 1 90 ? 9.682 0.459 -9.649 1.00 85.19 90 CYS A CA 1
ATOM 643 C C . CYS A 1 90 ? 9.513 -0.955 -10.231 1.00 85.19 90 CYS A C 1
ATOM 645 O O . CYS A 1 90 ? 8.397 -1.486 -10.301 1.00 85.19 90 CYS A O 1
ATOM 647 N N . PRO A 1 91 ? 10.607 -1.582 -10.7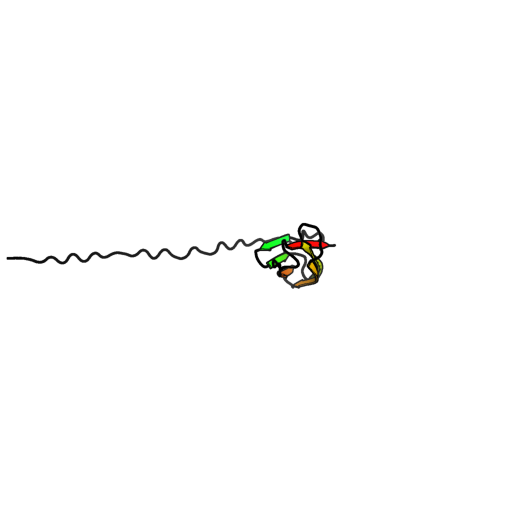00 1.00 86.19 91 PRO A N 1
ATOM 648 C CA . PRO A 1 91 ? 10.539 -2.852 -11.418 1.00 86.19 91 PRO A CA 1
ATOM 649 C C . PRO A 1 91 ? 10.238 -4.050 -10.511 1.00 86.19 91 PRO A C 1
ATOM 651 O O . PRO A 1 91 ? 9.805 -5.083 -11.018 1.00 86.19 91 PRO A O 1
ATOM 654 N N . SER A 1 92 ? 10.455 -3.923 -9.204 1.00 87.50 92 SER A N 1
ATOM 655 C CA . SER A 1 92 ? 10.219 -4.982 -8.220 1.00 87.50 92 SER A CA 1
ATOM 656 C C . SER A 1 92 ? 9.661 -4.364 -6.938 1.00 87.50 92 SER A C 1
ATOM 658 O O . SER A 1 92 ? 10.417 -4.217 -5.979 1.00 87.50 92 SER A O 1
ATOM 660 N N . PRO A 1 93 ? 8.390 -3.925 -6.941 1.00 86.25 93 PRO A N 1
ATOM 661 C CA . PRO A 1 93 ? 7.806 -3.240 -5.800 1.00 86.25 93 PRO A CA 1
ATOM 662 C C . PRO A 1 93 ? 7.654 -4.198 -4.613 1.00 86.25 93 PRO A C 1
ATOM 664 O O . PRO A 1 93 ? 7.123 -5.301 -4.750 1.00 86.25 93 PRO A O 1
ATOM 667 N N . ARG A 1 94 ? 8.081 -3.746 -3.440 1.00 84.94 94 ARG A N 1
ATOM 668 C CA . ARG A 1 94 ? 7.821 -4.340 -2.132 1.00 84.94 94 ARG A CA 1
ATOM 669 C C . ARG A 1 94 ? 7.202 -3.271 -1.248 1.00 84.94 94 ARG A C 1
ATOM 671 O O . ARG A 1 94 ? 7.587 -2.110 -1.330 1.00 84.94 94 ARG A O 1
ATOM 678 N N . ILE A 1 95 ? 6.264 -3.656 -0.399 1.00 84.25 95 ILE A N 1
ATOM 679 C CA . ILE A 1 95 ? 5.729 -2.730 0.591 1.00 84.25 95 ILE A CA 1
ATOM 680 C C . ILE A 1 95 ? 6.567 -2.836 1.865 1.00 84.25 95 ILE A C 1
ATOM 682 O O . ILE A 1 95 ? 6.842 -3.935 2.349 1.00 84.25 95 ILE A O 1
ATOM 686 N N . VAL A 1 96 ? 6.936 -1.685 2.407 1.00 84.12 96 VAL A N 1
ATOM 687 C CA . VAL A 1 96 ? 7.620 -1.503 3.681 1.00 84.12 96 VAL A CA 1
ATOM 688 C C . VAL A 1 96 ? 6.745 -0.618 4.561 1.00 84.12 96 VAL A C 1
ATOM 690 O O . VAL A 1 96 ? 6.128 0.342 4.099 1.00 84.12 96 VAL A O 1
ATOM 693 N N . ILE A 1 97 ? 6.642 -0.977 5.835 1.00 80.19 97 ILE A N 1
ATOM 694 C CA . ILE A 1 97 ? 5.814 -0.270 6.809 1.00 80.19 97 ILE A CA 1
ATOM 695 C C . ILE A 1 97 ? 6.740 0.327 7.852 1.00 80.19 97 ILE A C 1
ATOM 697 O O . ILE A 1 97 ? 7.498 -0.406 8.490 1.00 80.19 97 ILE A O 1
ATOM 701 N N . HIS A 1 98 ? 6.651 1.639 8.043 1.00 70.38 98 HIS A N 1
ATOM 702 C CA . HIS A 1 98 ? 7.389 2.341 9.085 1.00 70.38 98 HIS A CA 1
ATOM 703 C C . HIS A 1 98 ? 6.420 2.708 10.215 1.00 70.38 98 HIS A C 1
ATOM 705 O O . HIS A 1 98 ? 5.364 3.294 9.961 1.00 70.38 98 HIS A O 1
ATOM 711 N N . ARG A 1 99 ? 6.766 2.321 11.446 1.00 62.75 99 ARG A N 1
ATOM 712 C CA . ARG A 1 99 ? 6.071 2.690 12.686 1.00 62.75 99 ARG A CA 1
ATOM 713 C C . ARG A 1 99 ? 6.934 3.644 13.494 1.00 62.75 99 ARG A C 1
ATOM 715 O O . ARG A 1 99 ? 8.167 3.431 13.489 1.00 62.75 99 ARG A O 1
#

Foldseek 3Di:
DDDDDDDDPPDPPPPPPPDDDPDDDDDDDADPVGPFDWDDDAQKIKTAHAAQDWWKKFWAAPVGHTPDIDTDTAHRRRIDMDGDHQDPSHNHIDIDTDD

pLDDT: mean 72.75, std 15.8, range [41.44, 88.88]